Protein AF-A0A251U4U3-F1 (afdb_monomer)

Foldseek 3Di:
DVVVVVVVVVVVVVVVVVVVVCCCPVVVVPPPPPPPPPPPPLVDFDKDWDWDDDPPDQKIKIKIWTSDPPDPQTFDIDMDIDGVVQQADPVRHGNVVSVVVVVVVRVVVRVPGDDD

Secondary structure (DSSP, 8-state):
-HHHHHHHHHHHHHHHHHHHHHHHHTSTT-----PPPTT-STTSS-EEEEEE--TT--EEEEEEEES-TTSTT-PPPEEEEEEGGGTB-TTS-B-HHHHHHHHHHHHHHHHH----

InterPro domains:
  IPR009582 Signal peptidase complex subunit 2 [PF06703] (11-108)
  IPR009582 Signal peptidase complex subunit 2 [PTHR13085] (5-114)

Radius of gyration: 20.94 Å; Cα contacts (8 Å, |Δi|>4): 113; chains: 1; bounding box: 57×36×51 Å

Structure (mmCIF, N/CA/C/O backbone):
data_AF-A0A251U4U3-F1
#
_entry.id   AF-A0A251U4U3-F1
#
loop_
_atom_site.group_PDB
_atom_site.id
_atom_site.type_symbol
_atom_site.label_atom_id
_atom_site.label_alt_id
_atom_site.label_comp_id
_atom_site.label_asym_id
_atom_site.label_entity_id
_atom_site.label_seq_id
_atom_site.pdbx_PDB_ins_code
_atom_site.Cartn_x
_atom_site.Cartn_y
_atom_site.Cartn_z
_atom_site.occupancy
_atom_site.B_iso_or_equiv
_atom_site.auth_seq_id
_atom_site.auth_comp_id
_atom_site.auth_asym_id
_atom_site.auth_atom_id
_atom_site.pdbx_PDB_model_num
ATOM 1 N N . MET A 1 1 ? 34.359 9.612 -26.546 1.00 49.19 1 MET A N 1
ATOM 2 C CA . MET A 1 1 ? 33.636 8.870 -25.486 1.00 49.19 1 MET A CA 1
ATOM 3 C C . MET A 1 1 ? 32.900 9.801 -24.514 1.00 49.19 1 MET A C 1
ATOM 5 O O . MET A 1 1 ? 31.704 9.624 -24.347 1.00 49.19 1 MET A O 1
ATOM 9 N N . LEU A 1 2 ? 33.546 10.841 -23.961 1.00 44.78 2 LEU A N 1
ATOM 10 C CA . LEU A 1 2 ? 32.925 11.825 -23.047 1.00 44.78 2 LEU A CA 1
ATOM 11 C C . LEU A 1 2 ? 31.743 12.615 -23.657 1.00 44.78 2 LEU A C 1
ATOM 13 O O . LEU A 1 2 ? 30.730 12.811 -22.998 1.00 44.78 2 LEU A O 1
ATOM 17 N N . PHE A 1 3 ? 31.825 12.999 -24.937 1.00 43.22 3 PHE A N 1
ATOM 18 C CA . PHE A 1 3 ? 30.735 13.706 -25.628 1.00 43.22 3 PHE A CA 1
ATOM 19 C C . PHE A 1 3 ? 29.459 12.858 -25.785 1.00 43.22 3 PHE A C 1
ATOM 21 O O . PHE A 1 3 ? 28.369 13.388 -25.606 1.00 43.22 3 PHE A O 1
ATOM 28 N N . CYS A 1 4 ? 29.561 11.546 -26.037 1.00 46.94 4 CYS A N 1
ATOM 29 C CA . CYS A 1 4 ? 28.383 10.670 -26.098 1.00 46.94 4 CYS A CA 1
ATOM 30 C C . CYS A 1 4 ? 27.673 10.571 -24.742 1.00 46.94 4 CYS A C 1
ATOM 32 O O . CYS A 1 4 ? 26.451 10.628 -24.711 1.00 46.94 4 CYS A O 1
ATOM 34 N N . LEU A 1 5 ? 28.419 10.507 -23.632 1.00 49.84 5 LEU A N 1
ATOM 35 C CA . LEU A 1 5 ? 27.844 10.467 -22.280 1.00 49.84 5 LEU A CA 1
ATOM 36 C C . LEU A 1 5 ? 27.128 11.778 -21.911 1.00 49.84 5 LEU A C 1
ATOM 38 O O . LEU A 1 5 ? 26.075 11.743 -21.282 1.00 49.84 5 LEU A O 1
ATOM 42 N N . ILE A 1 6 ? 27.656 12.930 -22.343 1.00 54.38 6 ILE A N 1
ATOM 43 C CA . ILE A 1 6 ? 27.021 14.242 -22.124 1.00 54.38 6 ILE A CA 1
ATOM 44 C C . ILE A 1 6 ? 25.737 14.381 -22.955 1.00 54.38 6 ILE A C 1
ATOM 46 O O . ILE A 1 6 ? 24.730 14.874 -22.448 1.00 54.38 6 ILE A O 1
ATOM 50 N N . PHE A 1 7 ? 25.743 13.927 -24.214 1.00 52.81 7 PHE A N 1
ATOM 51 C CA . PHE A 1 7 ? 24.547 13.947 -25.064 1.00 52.81 7 PHE A CA 1
ATOM 52 C C . PHE A 1 7 ? 23.452 12.988 -24.569 1.00 52.81 7 PHE A C 1
ATOM 54 O O . PHE A 1 7 ? 22.270 13.307 -24.706 1.00 52.81 7 PHE A O 1
ATOM 61 N N . ASP A 1 8 ? 23.827 11.851 -23.979 1.00 59.06 8 ASP A N 1
ATOM 62 C CA . ASP A 1 8 ? 22.891 10.890 -23.384 1.00 59.06 8 ASP A CA 1
ATOM 63 C C . ASP A 1 8 ? 22.266 11.445 -22.089 1.00 59.06 8 ASP A C 1
ATOM 65 O O . ASP A 1 8 ? 21.041 11.510 -21.952 1.00 59.06 8 ASP A O 1
ATOM 69 N N . TYR A 1 9 ? 23.099 12.011 -21.206 1.00 65.44 9 TYR A N 1
ATOM 70 C CA . TYR A 1 9 ? 22.656 12.676 -19.977 1.00 65.44 9 TYR A CA 1
ATOM 71 C C . TYR A 1 9 ? 21.763 13.895 -20.258 1.00 65.44 9 TYR A C 1
ATOM 73 O O . TYR A 1 9 ? 20.733 14.079 -19.610 1.00 65.44 9 TYR A O 1
ATOM 81 N N . GLY A 1 10 ? 22.103 14.710 -21.262 1.00 73.06 10 GLY A N 1
ATOM 82 C CA . GLY A 1 10 ? 21.312 15.883 -21.644 1.00 73.06 10 GLY A CA 1
ATOM 83 C C . GLY A 1 10 ? 19.902 15.526 -22.125 1.00 73.06 10 GLY A C 1
ATOM 84 O O . GLY A 1 10 ? 18.934 16.177 -21.730 1.00 73.06 10 GLY A O 1
ATOM 85 N N . LYS A 1 11 ? 19.760 14.455 -22.920 1.00 75.25 11 LYS A N 1
ATOM 86 C CA . LYS A 1 11 ? 18.445 13.948 -23.347 1.00 75.25 11 LYS A CA 1
ATOM 87 C C . LYS A 1 11 ? 17.654 13.376 -22.177 1.00 75.25 11 LYS A C 1
ATOM 89 O O . LYS A 1 11 ? 16.457 13.637 -22.082 1.00 75.25 11 LYS A O 1
ATOM 94 N N . TYR A 1 12 ? 18.315 12.652 -21.276 1.00 73.44 12 TYR A N 1
ATOM 95 C CA . TYR A 1 12 ? 17.683 12.106 -20.078 1.00 73.44 12 TYR A CA 1
ATOM 96 C C . TYR A 1 12 ? 17.124 13.208 -19.166 1.00 73.44 12 TYR A C 1
ATOM 98 O O . TYR A 1 12 ? 15.975 13.122 -18.728 1.00 73.44 12 TYR A O 1
ATOM 106 N N . VAL A 1 13 ? 17.897 14.273 -18.925 1.00 81.06 13 VAL A N 1
ATOM 107 C CA . VAL A 1 13 ? 17.465 15.424 -18.115 1.00 81.06 13 VAL A CA 1
ATOM 108 C C . VAL A 1 13 ? 16.327 16.185 -18.797 1.00 81.06 13 VAL A C 1
ATOM 110 O O . VAL A 1 13 ? 15.344 16.522 -18.139 1.00 81.06 13 VAL A O 1
ATOM 113 N N . LEU A 1 14 ? 16.409 16.407 -20.113 1.00 84.88 14 LEU A N 1
ATOM 114 C CA . LEU A 1 14 ? 15.355 17.081 -20.874 1.00 84.88 14 LEU A CA 1
ATOM 115 C C . LEU A 1 14 ? 14.044 16.281 -20.860 1.00 84.88 14 LEU A C 1
ATOM 117 O O . LEU A 1 14 ? 12.982 16.843 -20.604 1.00 84.88 14 LEU A O 1
ATOM 121 N N . PHE A 1 15 ? 14.113 14.967 -21.084 1.00 80.81 15 PHE A N 1
ATOM 122 C CA . PHE A 1 15 ? 12.944 14.090 -21.081 1.00 80.81 15 PHE A CA 1
ATOM 123 C C . PHE A 1 15 ? 12.289 14.009 -19.695 1.00 80.81 15 PHE A C 1
ATOM 125 O O . PHE A 1 15 ? 11.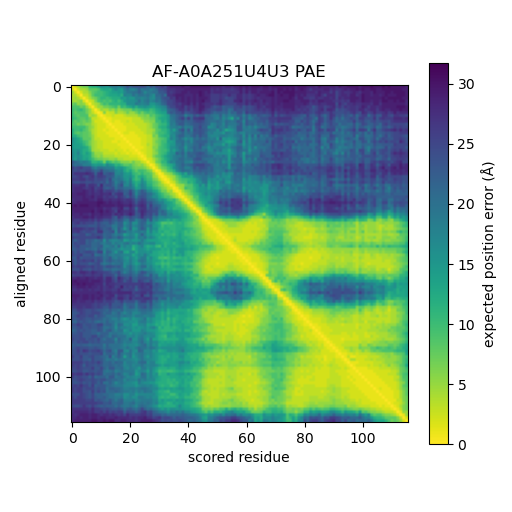076 14.179 -19.582 1.00 80.81 15 PHE A O 1
ATOM 132 N N . ASN A 1 16 ? 13.081 13.850 -18.627 1.00 80.00 16 ASN A N 1
ATOM 133 C CA . ASN A 1 16 ? 12.568 13.885 -17.253 1.00 80.00 16 ASN A CA 1
ATOM 134 C C . ASN A 1 16 ? 11.962 15.252 -16.894 1.00 80.00 16 ASN A C 1
ATOM 136 O O . ASN A 1 16 ? 10.912 15.306 -16.256 1.00 80.00 16 ASN A O 1
ATOM 140 N N . GLY A 1 17 ? 12.571 16.357 -17.340 1.00 85.62 17 GLY A N 1
ATOM 141 C CA . GLY A 1 17 ? 12.039 17.707 -17.139 1.00 85.62 17 GLY A CA 1
ATOM 142 C C . GLY A 1 17 ? 10.698 17.931 -17.844 1.00 85.62 17 GLY A C 1
ATOM 143 O O . GLY A 1 17 ? 9.766 18.460 -17.239 1.00 85.62 17 GLY A O 1
ATOM 144 N N . ILE A 1 18 ? 10.566 17.474 -19.094 1.00 86.31 18 ILE A N 1
ATOM 145 C CA . ILE A 1 18 ? 9.312 17.550 -19.860 1.00 86.31 18 ILE A CA 1
ATOM 146 C C . ILE A 1 18 ? 8.226 16.689 -19.208 1.00 86.31 18 ILE A C 1
ATOM 148 O O . ILE A 1 18 ? 7.104 17.161 -19.040 1.00 86.31 18 ILE A O 1
ATOM 152 N N . LEU A 1 19 ? 8.550 15.465 -18.783 1.00 79.44 19 LEU A N 1
ATOM 153 C CA . LEU A 1 19 ? 7.618 14.612 -18.041 1.00 79.44 19 LEU A CA 1
ATOM 154 C C . LEU A 1 19 ? 7.139 15.295 -16.756 1.00 79.44 19 LEU A C 1
ATOM 156 O O . LEU A 1 19 ? 5.938 15.349 -16.498 1.00 79.44 19 LEU A O 1
ATOM 160 N N . GLN A 1 20 ? 8.050 15.883 -15.978 1.00 78.00 20 GLN A N 1
ATOM 161 C CA . GLN A 1 20 ? 7.693 16.586 -14.747 1.00 78.00 20 GLN A CA 1
ATOM 162 C C . GLN A 1 20 ? 6.807 17.813 -15.020 1.00 78.00 20 GLN A C 1
ATOM 164 O O . GLN A 1 20 ? 5.858 18.059 -14.274 1.00 78.00 20 GLN A O 1
ATOM 169 N N . LEU A 1 21 ? 7.061 18.544 -16.110 1.00 79.88 21 LEU A N 1
ATOM 170 C CA . LEU A 1 21 ? 6.250 19.681 -16.546 1.00 79.88 21 LEU A CA 1
ATOM 171 C C . LEU A 1 21 ? 4.851 19.248 -17.008 1.00 79.88 21 LEU A C 1
ATOM 173 O O . LEU A 1 21 ? 3.866 19.887 -16.645 1.00 79.88 21 LEU A O 1
ATOM 177 N N . ILE A 1 22 ? 4.736 18.165 -17.781 1.00 77.69 22 ILE A N 1
ATOM 178 C CA . ILE A 1 22 ? 3.444 17.613 -18.217 1.00 77.69 22 ILE A CA 1
ATOM 179 C C . ILE A 1 22 ? 2.633 17.168 -16.999 1.00 77.69 22 ILE A C 1
ATOM 181 O O . ILE A 1 22 ? 1.459 17.506 -16.890 1.00 77.69 22 ILE A O 1
ATOM 185 N N . ILE A 1 23 ? 3.257 16.506 -16.031 1.00 71.38 23 ILE A N 1
ATOM 186 C CA . ILE A 1 23 ? 2.574 16.044 -14.817 1.00 71.38 23 ILE A CA 1
ATOM 187 C C . ILE A 1 23 ? 2.157 17.228 -13.928 1.00 71.38 23 ILE A C 1
ATOM 189 O O . ILE A 1 23 ? 1.067 17.246 -13.359 1.00 71.38 23 ILE A O 1
ATOM 193 N N . TYR A 1 24 ? 2.972 18.280 -13.865 1.00 69.56 24 TYR A N 1
ATOM 194 C CA . TYR A 1 24 ? 2.613 19.504 -13.152 1.00 69.56 24 TYR A CA 1
ATOM 195 C C . TYR A 1 24 ? 1.469 20.278 -13.832 1.00 69.56 24 TYR A C 1
ATOM 197 O O . TYR A 1 24 ? 0.549 20.744 -13.163 1.00 69.56 24 TYR A O 1
ATOM 205 N N . THR A 1 25 ? 1.497 20.405 -15.162 1.00 75.06 25 THR A N 1
ATOM 206 C CA . THR A 1 25 ? 0.566 21.266 -15.917 1.00 75.06 25 THR A CA 1
ATOM 207 C C . THR A 1 25 ? -0.725 20.566 -16.340 1.00 75.06 25 THR A C 1
ATOM 209 O O . THR A 1 25 ? -1.794 21.175 -16.284 1.00 75.06 25 THR A O 1
ATOM 212 N N . LYS A 1 26 ? -0.648 19.301 -16.770 1.00 64.88 26 LYS A N 1
ATOM 213 C CA . LYS A 1 26 ? -1.792 18.499 -17.232 1.00 64.88 26 LYS A CA 1
ATOM 214 C C . LYS A 1 26 ? -2.392 17.668 -16.110 1.00 64.88 26 LYS A C 1
ATOM 216 O O . LYS A 1 26 ? -3.606 17.695 -15.943 1.00 64.88 26 LYS A O 1
ATOM 221 N N . GLU A 1 27 ? -1.562 16.968 -15.336 1.00 59.00 27 GLU A N 1
ATOM 222 C CA . GLU A 1 27 ? -2.057 16.100 -14.260 1.00 59.00 27 GLU A CA 1
ATOM 223 C C . GLU A 1 27 ? -2.291 16.859 -12.948 1.00 59.00 27 GLU A C 1
ATOM 225 O O . GLU A 1 27 ? -2.946 16.320 -12.066 1.00 59.00 27 GLU A O 1
ATOM 230 N N . LYS A 1 28 ? -1.809 18.107 -12.802 1.00 59.84 28 LYS A N 1
ATOM 231 C CA . LYS A 1 28 ? -2.009 18.970 -11.616 1.00 59.84 28 LYS A CA 1
ATOM 232 C C . LYS A 1 28 ? -1.742 18.261 -10.275 1.00 59.84 28 LYS A C 1
ATOM 234 O O . LYS A 1 28 ? -2.419 18.545 -9.292 1.00 59.84 28 LYS A O 1
ATOM 239 N N . ASN A 1 29 ? -0.776 17.338 -10.216 1.00 53.50 29 ASN A N 1
ATOM 240 C CA . ASN A 1 29 ? -0.604 16.428 -9.074 1.00 53.50 29 ASN A CA 1
ATOM 241 C C . ASN A 1 29 ? -1.932 15.761 -8.665 1.00 53.50 29 ASN A C 1
ATOM 243 O O . ASN A 1 29 ? -2.343 15.895 -7.513 1.00 53.50 29 ASN A O 1
ATOM 247 N N . ALA A 1 30 ? -2.620 15.092 -9.594 1.00 45.66 30 ALA A N 1
ATOM 248 C CA . ALA A 1 30 ? -3.852 14.350 -9.339 1.00 45.66 30 ALA A CA 1
ATOM 249 C C . ALA A 1 30 ? -3.608 13.169 -8.383 1.00 45.66 30 ALA A C 1
ATOM 251 O O . ALA A 1 30 ? -3.671 12.000 -8.746 1.00 45.66 30 ALA A O 1
ATOM 252 N N . PHE A 1 31 ? -3.382 13.477 -7.112 1.00 53.44 31 PHE A N 1
ATOM 253 C CA . PHE A 1 31 ? -3.971 12.701 -6.047 1.00 53.44 31 PHE A CA 1
ATOM 254 C C . PHE A 1 31 ? -5.471 12.915 -6.204 1.00 53.44 31 PHE A C 1
ATOM 256 O O . PHE A 1 31 ? -5.992 13.990 -5.901 1.00 53.44 31 PHE A O 1
ATOM 263 N N . LEU A 1 32 ? -6.156 11.926 -6.772 1.00 47.81 32 LEU A N 1
ATOM 264 C CA . LEU A 1 32 ? -7.608 11.898 -6.788 1.00 47.81 32 LEU A CA 1
ATOM 265 C C . LEU A 1 32 ? -8.070 11.755 -5.332 1.00 47.81 32 LEU A C 1
ATOM 267 O O . LEU A 1 32 ? -8.289 10.654 -4.838 1.00 47.81 32 LEU A O 1
ATOM 271 N N . PHE A 1 33 ? -8.170 12.874 -4.619 1.00 47.31 33 PHE A N 1
ATOM 272 C CA . PHE A 1 33 ? -8.879 12.926 -3.355 1.00 47.31 33 PHE A CA 1
ATO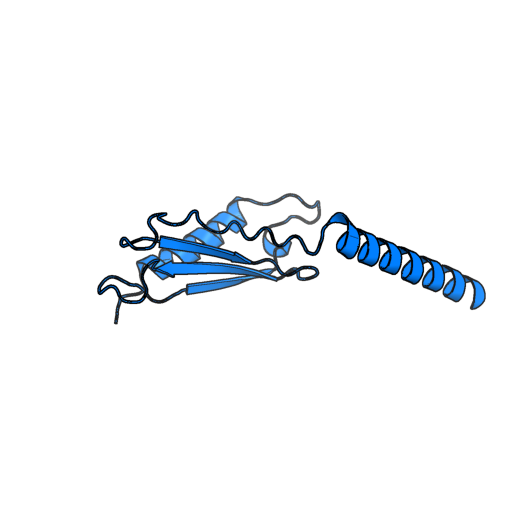M 273 C C . PHE A 1 33 ? -10.360 12.886 -3.700 1.00 47.31 33 PHE A C 1
ATOM 275 O O . PHE A 1 33 ? -10.992 13.918 -3.934 1.00 47.31 33 PHE A O 1
ATOM 282 N N . THR A 1 34 ? -10.913 11.678 -3.788 1.00 50.50 34 THR A N 1
ATOM 283 C CA . THR A 1 34 ? -12.358 11.491 -3.748 1.00 50.50 34 THR A CA 1
ATOM 284 C C . THR A 1 34 ? -12.808 11.895 -2.355 1.00 50.50 34 THR A C 1
ATOM 286 O O . THR A 1 34 ? -12.846 11.093 -1.422 1.00 50.50 34 THR A O 1
ATOM 289 N N . TYR A 1 35 ? -13.083 13.190 -2.189 1.00 49.75 35 TYR A N 1
ATOM 290 C CA . TYR A 1 35 ? -13.693 13.649 -0.963 1.00 49.75 35 TYR A CA 1
ATOM 291 C C . TYR A 1 35 ? -15.053 12.986 -0.868 1.00 49.75 35 TYR A C 1
ATOM 293 O O . TYR A 1 35 ? -15.860 13.079 -1.800 1.00 49.75 35 TYR A O 1
ATOM 301 N N . PRO A 1 36 ? -15.302 12.297 0.240 1.00 55.81 36 PRO A N 1
ATOM 302 C CA . PRO A 1 36 ? -16.599 11.727 0.445 1.00 55.81 36 PRO A CA 1
ATOM 303 C C . PRO A 1 36 ? -17.673 12.829 0.427 1.00 55.81 36 PRO A C 1
ATOM 305 O O . PRO A 1 36 ? -17.466 13.878 1.044 1.00 55.81 36 PRO A O 1
ATOM 308 N N . PRO A 1 37 ? -18.810 12.639 -0.266 1.00 55.19 37 PRO A N 1
ATOM 309 C CA . PRO A 1 37 ? -19.865 13.647 -0.317 1.00 55.19 37 PRO A CA 1
ATOM 310 C C . PRO A 1 37 ? -20.320 14.015 1.099 1.00 55.19 37 PRO A C 1
ATOM 312 O O . PRO A 1 37 ? -20.495 13.134 1.941 1.00 55.19 37 PRO A O 1
ATOM 315 N N . ALA A 1 38 ? -20.496 15.302 1.396 1.00 50.53 38 ALA A N 1
ATOM 316 C CA . ALA A 1 38 ? -20.909 15.741 2.729 1.00 50.53 38 ALA A CA 1
ATOM 317 C C . ALA A 1 38 ? -22.198 15.006 3.158 1.00 50.53 38 ALA A C 1
ATOM 319 O O . ALA A 1 38 ? -23.213 15.083 2.471 1.00 50.53 38 ALA A O 1
ATOM 320 N N . GLY A 1 39 ? -22.133 14.249 4.260 1.00 54.69 39 GLY A N 1
ATOM 321 C CA . GLY A 1 39 ? -23.233 13.397 4.738 1.00 54.69 39 GLY A CA 1
ATOM 322 C C . GLY A 1 39 ? -23.094 11.903 4.430 1.00 54.69 39 GLY A C 1
ATOM 323 O O . GLY A 1 39 ? -23.970 11.124 4.796 1.00 54.69 39 GLY A O 1
ATOM 324 N N . SER A 1 40 ? -22.006 11.468 3.798 1.00 52.62 40 SER A N 1
ATOM 325 C CA . SER A 1 40 ? -21.749 10.037 3.651 1.00 52.62 40 SER A CA 1
ATOM 326 C C . SER A 1 40 ? -21.334 9.392 4.985 1.00 52.62 40 SER A C 1
ATOM 328 O O . SER A 1 40 ? -20.750 10.023 5.866 1.00 52.62 40 SER A O 1
ATOM 330 N N . ALA A 1 41 ? -21.771 8.151 5.176 1.00 50.59 41 ALA A N 1
ATOM 331 C CA . ALA A 1 41 ? -22.017 7.510 6.467 1.00 50.59 41 ALA A CA 1
ATOM 332 C C . ALA A 1 41 ? -20.765 7.045 7.250 1.00 50.59 41 ALA A C 1
ATOM 334 O O . ALA A 1 41 ? -20.788 5.981 7.858 1.00 50.59 41 ALA A O 1
ATOM 335 N N . TYR A 1 42 ? -19.679 7.825 7.294 1.00 49.91 42 TYR A N 1
ATOM 336 C CA . TYR A 1 42 ? -18.505 7.524 8.149 1.00 49.91 42 TYR A CA 1
ATOM 337 C C . TYR A 1 42 ? -18.780 7.738 9.639 1.00 49.91 42 TYR A C 1
ATOM 339 O O . TYR A 1 42 ? -17.982 7.338 10.476 1.00 49.91 42 TYR A O 1
ATOM 347 N N . ASN A 1 43 ? -19.908 8.371 9.970 1.00 50.34 43 ASN A N 1
ATOM 348 C CA . ASN A 1 43 ? -20.336 8.632 11.345 1.00 50.34 43 ASN A CA 1
ATOM 349 C C . ASN A 1 43 ? -21.103 7.455 11.971 1.00 50.34 43 ASN A C 1
ATOM 351 O O . ASN A 1 43 ? -21.624 7.587 13.074 1.00 50.34 43 ASN A O 1
ATOM 355 N N . SER A 1 44 ? -21.219 6.327 11.266 1.00 49.66 44 SER A N 1
ATOM 356 C CA . SER A 1 44 ? -21.842 5.110 11.779 1.00 49.66 44 SER A CA 1
ATOM 357 C C . SER A 1 44 ? -20.804 3.996 11.767 1.00 49.66 44 SER A C 1
ATOM 359 O O . SER A 1 44 ? -20.097 3.824 10.779 1.00 49.66 44 SER A O 1
ATOM 361 N N . THR A 1 45 ? -20.702 3.270 12.879 1.00 54.47 45 THR A N 1
ATOM 362 C CA . THR A 1 45 ? -19.784 2.152 13.147 1.00 54.47 45 THR A CA 1
ATOM 363 C C . THR A 1 45 ? -19.444 1.355 11.877 1.00 54.47 45 THR A C 1
ATOM 365 O O . THR A 1 45 ? -20.277 0.603 11.377 1.00 54.47 45 THR A O 1
ATOM 368 N N . GLY A 1 46 ? -18.240 1.539 11.326 1.00 61.84 46 GLY A N 1
ATOM 369 C CA . GLY A 1 46 ? -17.872 1.002 10.012 1.00 61.84 46 GLY A CA 1
ATOM 370 C C . GLY A 1 46 ? -16.375 0.737 9.854 1.00 61.84 46 GLY A C 1
ATOM 371 O O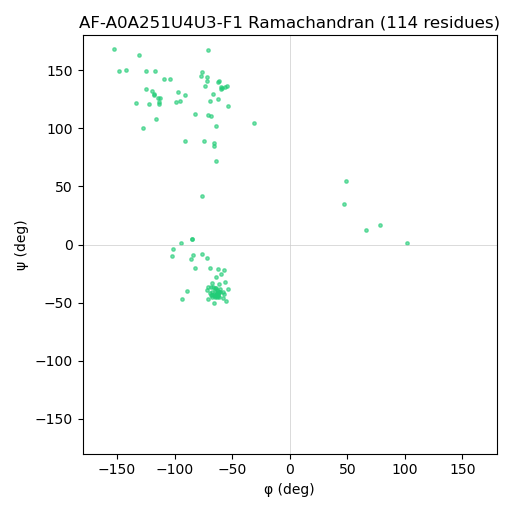 . GLY A 1 46 ? -15.569 1.148 10.687 1.00 61.84 46 GLY A O 1
ATOM 372 N N . LEU A 1 47 ? -16.007 0.034 8.781 1.00 71.19 47 LEU A N 1
ATOM 373 C CA . LEU A 1 47 ? -14.623 -0.292 8.432 1.00 71.19 47 LEU A CA 1
ATOM 374 C C . LEU A 1 47 ? -14.082 0.741 7.437 1.00 71.19 47 LEU A C 1
ATOM 376 O O . LEU A 1 47 ? -14.642 0.917 6.357 1.00 71.19 47 LEU A O 1
ATOM 380 N N . MET A 1 48 ? -12.981 1.398 7.779 1.00 74.00 48 MET A N 1
ATOM 381 C CA . MET A 1 48 ? -12.244 2.281 6.882 1.00 74.00 48 MET A CA 1
ATOM 382 C C . MET A 1 48 ? -11.058 1.518 6.293 1.00 74.00 48 MET A C 1
ATOM 384 O O . MET A 1 48 ? -10.194 1.044 7.028 1.00 74.00 48 MET A O 1
ATOM 388 N N . VAL A 1 49 ? -10.996 1.432 4.965 1.00 80.06 49 VAL A N 1
ATOM 389 C CA . VAL A 1 49 ? -9.858 0.852 4.240 1.00 80.06 49 VAL A CA 1
ATOM 390 C C . VAL A 1 49 ? -9.195 1.955 3.427 1.00 80.06 49 VAL A C 1
ATOM 392 O O . VAL A 1 49 ? -9.860 2.648 2.661 1.00 80.06 49 VAL A O 1
ATOM 395 N N . SER A 1 50 ? -7.889 2.128 3.605 1.00 81.31 50 SER A N 1
ATOM 396 C CA . SER A 1 50 ? -7.090 3.133 2.906 1.00 81.31 50 SER A CA 1
ATOM 397 C C . SER A 1 50 ? -5.916 2.476 2.193 1.00 81.31 50 SER A C 1
ATOM 399 O O . SER A 1 50 ? -5.219 1.640 2.765 1.00 81.31 50 SER A O 1
ATOM 401 N N . SER A 1 51 ? -5.703 2.868 0.940 1.00 84.88 51 SER A N 1
ATOM 402 C CA . SER A 1 51 ? -4.641 2.376 0.066 1.00 84.88 51 SER A CA 1
ATOM 403 C C . SER A 1 51 ? -3.714 3.529 -0.301 1.00 84.88 51 SER A C 1
ATOM 405 O O . SER A 1 51 ? -4.174 4.586 -0.741 1.00 84.88 51 SER A O 1
ATOM 407 N N . LYS A 1 52 ? -2.406 3.343 -0.114 1.00 83.81 52 LYS A N 1
ATOM 408 C CA . LYS A 1 52 ? -1.393 4.358 -0.405 1.00 83.81 52 LYS A CA 1
ATOM 409 C C . LYS A 1 52 ? -0.233 3.751 -1.182 1.00 83.81 52 LYS A C 1
ATOM 411 O O . LYS A 1 52 ? 0.462 2.869 -0.688 1.00 83.81 52 LYS A O 1
ATOM 416 N N . LEU A 1 53 ? 0.0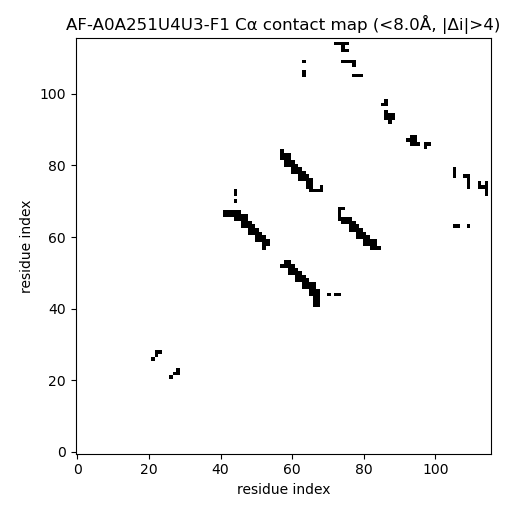23 4.305 -2.364 1.00 86.62 53 LEU A N 1
ATOM 417 C CA . LEU A 1 53 ? 1.207 4.023 -3.1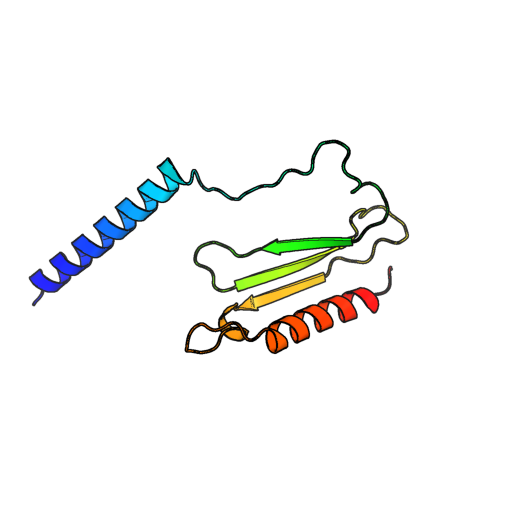73 1.00 86.62 53 LEU A CA 1
ATOM 418 C C . LEU A 1 53 ? 1.887 5.349 -3.537 1.00 86.62 53 LEU A C 1
ATOM 420 O O . LEU A 1 53 ? 1.396 6.066 -4.412 1.00 86.62 53 LEU A O 1
ATOM 424 N N . PRO A 1 54 ? 2.969 5.741 -2.841 1.00 82.88 54 PRO A N 1
ATOM 425 C CA . PRO A 1 54 ? 3.694 6.960 -3.164 1.00 82.88 54 PRO A CA 1
ATOM 426 C C . PRO A 1 54 ? 4.268 6.901 -4.580 1.00 82.88 54 PRO A C 1
ATOM 428 O O . PRO A 1 54 ? 4.792 5.878 -5.022 1.00 82.88 54 PRO A O 1
ATOM 431 N N . ARG A 1 55 ? 4.218 8.031 -5.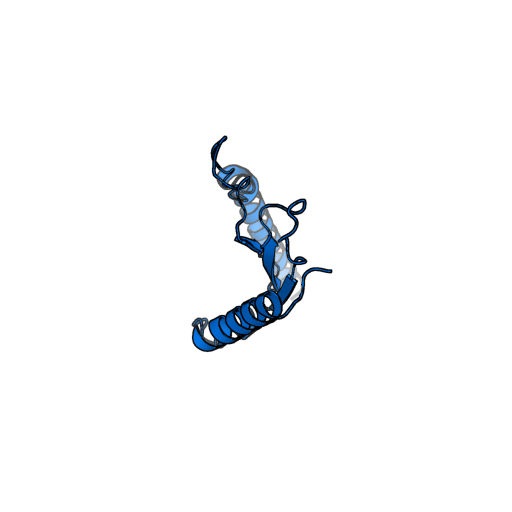286 1.00 80.00 55 ARG A N 1
ATOM 432 C CA . ARG A 1 55 ? 4.822 8.154 -6.613 1.00 80.00 55 ARG A CA 1
ATOM 433 C C . ARG A 1 55 ? 6.327 7.887 -6.517 1.00 80.00 55 ARG A C 1
ATOM 435 O O . ARG A 1 55 ? 6.986 8.429 -5.633 1.00 80.00 55 ARG A O 1
ATOM 442 N N . PHE A 1 56 ? 6.845 7.073 -7.436 1.00 75.88 56 PHE A N 1
ATOM 443 C CA . PHE A 1 56 ? 8.241 6.606 -7.469 1.00 75.88 56 PHE A CA 1
ATOM 444 C C . PHE A 1 56 ? 8.658 5.685 -6.315 1.00 75.88 56 PHE A C 1
ATOM 446 O O . PHE A 1 56 ? 9.847 5.425 -6.149 1.00 75.88 56 PHE A O 1
ATOM 453 N N . SER A 1 57 ? 7.705 5.173 -5.537 1.00 80.56 57 SER A N 1
ATOM 454 C CA . SER A 1 57 ? 7.962 4.113 -4.573 1.00 80.56 57 SER A CA 1
ATOM 455 C C . SER A 1 57 ? 7.333 2.815 -5.052 1.00 80.56 57 SER A C 1
ATOM 457 O O . SER A 1 57 ? 6.238 2.802 -5.608 1.00 80.56 57 SER A O 1
ATOM 459 N N . ASP A 1 58 ? 8.027 1.715 -4.809 1.00 88.06 58 ASP A N 1
ATOM 460 C CA . ASP A 1 58 ? 7.469 0.376 -4.910 1.00 88.06 58 ASP A CA 1
ATOM 461 C C . ASP A 1 58 ? 6.726 -0.025 -3.626 1.00 88.06 58 ASP A C 1
ATOM 463 O O . ASP A 1 58 ? 6.040 -1.040 -3.617 1.00 88.06 58 ASP A O 1
ATOM 467 N N . MET A 1 59 ? 6.828 0.756 -2.547 1.00 89.56 59 MET A N 1
ATOM 468 C CA . MET A 1 59 ? 6.225 0.444 -1.255 1.00 89.56 59 MET A CA 1
ATOM 469 C C . MET A 1 59 ? 4.749 0.839 -1.223 1.00 89.56 59 MET A C 1
ATOM 471 O O . MET A 1 59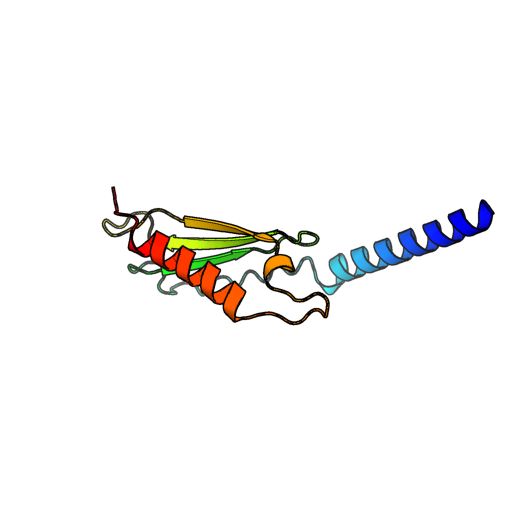 ? 4.393 2.016 -1.211 1.00 89.56 59 MET A O 1
ATOM 475 N N . TYR A 1 60 ? 3.892 -0.172 -1.163 1.00 87.31 60 TYR A N 1
ATOM 476 C CA . TYR A 1 60 ? 2.454 -0.051 -0.997 1.00 87.31 60 TYR A CA 1
ATOM 477 C C . TYR A 1 60 ? 2.058 -0.235 0.463 1.00 87.31 60 TYR A C 1
ATOM 479 O O . TYR A 1 60 ? 2.443 -1.223 1.096 1.00 87.31 60 TYR A O 1
ATOM 487 N N . THR A 1 61 ? 1.245 0.684 0.973 1.00 88.44 61 THR A N 1
ATOM 488 C CA . THR A 1 61 ? 0.672 0.620 2.316 1.00 88.44 61 THR A CA 1
ATOM 489 C C . THR A 1 61 ? -0.834 0.408 2.223 1.00 88.44 61 THR A C 1
ATOM 491 O O . THR A 1 61 ? -1.537 1.184 1.571 1.00 88.44 61 THR A O 1
ATOM 494 N N . LEU A 1 62 ? -1.327 -0.631 2.898 1.00 87.19 62 LEU A N 1
ATOM 495 C CA . LEU A 1 62 ? -2.753 -0.879 3.094 1.00 87.19 62 LEU A CA 1
ATOM 496 C C . LEU A 1 62 ? -3.074 -0.730 4.575 1.00 87.19 62 LEU A C 1
ATOM 498 O O . LEU A 1 62 ? -2.494 -1.435 5.401 1.00 87.19 62 LEU A O 1
ATOM 502 N N . THR A 1 63 ? -4.005 0.161 4.894 1.00 85.25 63 THR A N 1
ATOM 503 C CA . THR A 1 63 ? -4.403 0.480 6.264 1.00 85.25 63 THR A CA 1
ATOM 504 C C . THR A 1 63 ? -5.876 0.138 6.458 1.00 85.25 63 THR A C 1
ATOM 506 O O . THR A 1 63 ? -6.726 0.564 5.676 1.00 85.25 63 THR A O 1
ATOM 509 N N . ILE A 1 64 ? -6.181 -0.606 7.520 1.00 82.62 64 ILE A N 1
ATOM 510 C CA . ILE A 1 64 ? -7.541 -0.904 7.972 1.00 82.62 64 ILE A CA 1
ATOM 511 C C . ILE A 1 64 ? -7.742 -0.228 9.330 1.00 82.62 64 ILE A C 1
ATOM 513 O O . ILE A 1 64 ? -7.013 -0.492 10.289 1.00 82.62 64 ILE A O 1
ATOM 517 N N . ALA A 1 65 ? -8.732 0.653 9.412 1.00 78.31 65 ALA A N 1
ATOM 518 C CA . ALA A 1 65 ? -9.092 1.406 10.607 1.00 78.31 65 ALA A CA 1
ATOM 519 C C . ALA A 1 65 ? -10.600 1.312 10.880 1.00 78.31 65 ALA A C 1
ATOM 521 O O . ALA A 1 65 ? -11.389 0.949 10.010 1.00 78.31 65 ALA A O 1
ATOM 522 N N . SER A 1 66 ? -11.012 1.653 12.100 1.00 73.75 66 SER A N 1
ATOM 523 C CA . SER A 1 66 ? -12.423 1.942 12.383 1.00 73.75 66 SER A CA 1
ATOM 524 C C . SER A 1 66 ? -12.790 3.305 11.789 1.00 73.75 66 SER A C 1
ATOM 526 O O . SER A 1 66 ? -12.029 4.259 11.944 1.00 73.75 66 SER A O 1
ATOM 528 N N . ALA A 1 67 ? -13.949 3.406 11.136 1.00 66.50 67 ALA A N 1
ATOM 529 C CA . ALA A 1 67 ? -14.475 4.662 10.594 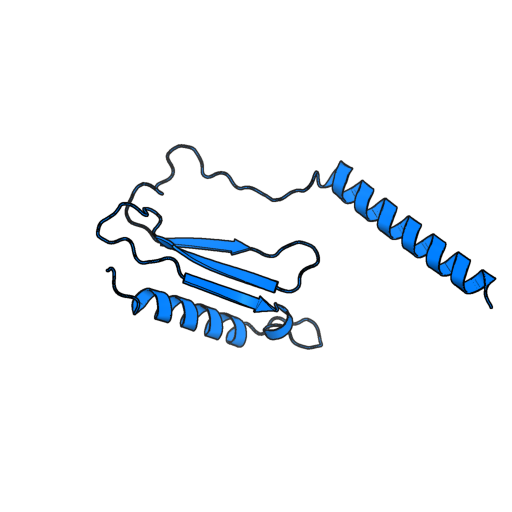1.00 66.50 67 ALA A CA 1
ATOM 530 C C . ALA A 1 67 ? -14.784 5.691 11.696 1.00 66.50 67 ALA A C 1
ATOM 532 O O . ALA A 1 67 ? -14.658 6.891 11.467 1.00 66.50 67 ALA A O 1
ATOM 533 N N . ASP A 1 68 ? -15.105 5.218 12.905 1.00 62.97 68 ASP A N 1
ATOM 534 C CA . ASP A 1 68 ? -15.251 6.057 14.091 1.00 62.97 68 ASP A CA 1
ATOM 535 C C . ASP A 1 68 ? -14.185 5.672 15.136 1.00 62.97 68 ASP A C 1
ATOM 537 O O . ASP A 1 68 ? -14.287 4.595 15.733 1.00 62.97 68 ASP A O 1
ATOM 541 N N . PRO A 1 69 ? -13.151 6.506 15.361 1.00 57.50 69 PRO A N 1
ATOM 542 C CA . PRO A 1 69 ? -12.118 6.264 16.366 1.00 57.50 69 PRO A CA 1
ATOM 543 C C . PRO A 1 69 ? -12.574 6.558 17.807 1.00 57.50 69 PRO A C 1
ATOM 545 O O . PRO A 1 69 ? -11.826 6.267 18.737 1.00 57.50 69 PRO A O 1
ATOM 548 N N . LYS A 1 70 ? -13.766 7.142 18.016 1.00 56.81 70 LYS A N 1
ATOM 549 C CA . LYS A 1 70 ? -14.327 7.455 19.346 1.00 56.81 70 LYS A CA 1
ATOM 550 C C . LYS A 1 70 ? -15.391 6.452 19.806 1.00 56.81 70 LYS A C 1
ATOM 552 O O . LYS A 1 70 ? -15.879 6.559 20.930 1.00 56.81 70 LYS A O 1
ATOM 557 N N . SER A 1 71 ? -15.757 5.487 18.963 1.00 54.25 71 SER A N 1
ATOM 558 C CA . SER A 1 71 ? -16.744 4.459 19.291 1.00 54.25 71 SER A CA 1
ATOM 559 C C . SER A 1 71 ? -16.161 3.370 20.200 1.00 54.25 71 SER A C 1
ATOM 561 O O . SER A 1 71 ? -15.018 2.955 20.046 1.00 54.25 71 SER A O 1
ATOM 563 N N . ILE A 1 72 ? -16.978 2.831 21.106 1.00 54.47 72 ILE A N 1
ATOM 564 C CA . ILE A 1 72 ? -16.619 1.763 22.065 1.00 54.47 72 ILE A CA 1
ATOM 565 C C . ILE A 1 72 ? -16.225 0.453 21.339 1.00 54.47 72 ILE A C 1
ATOM 567 O O . ILE A 1 72 ? -15.518 -0.394 21.880 1.00 54.47 72 ILE A O 1
ATOM 571 N N . SER A 1 73 ? -16.657 0.294 20.082 1.00 56.09 73 SER A N 1
ATOM 572 C CA . SER A 1 73 ? -16.338 -0.851 19.215 1.00 56.09 73 SER A CA 1
ATOM 573 C C . SER A 1 73 ? -15.126 -0.605 18.296 1.00 56.09 73 SER A C 1
ATOM 575 O O . SER A 1 73 ? -14.764 -1.472 17.498 1.00 56.09 73 SER A O 1
ATOM 577 N N . ALA A 1 74 ? -14.485 0.567 18.385 1.00 58.25 74 ALA A N 1
ATOM 578 C CA . ALA A 1 74 ? -13.386 0.941 17.506 1.00 58.25 74 ALA A CA 1
ATOM 579 C C . ALA A 1 74 ? -12.147 0.079 17.773 1.00 58.25 74 ALA A C 1
ATOM 581 O O . ALA A 1 74 ? -11.481 0.194 18.802 1.00 58.25 74 ALA A O 1
ATOM 582 N N . LYS A 1 75 ? -11.817 -0.791 16.818 1.00 65.94 75 LYS A N 1
ATOM 583 C CA . LYS A 1 75 ? -10.571 -1.555 16.860 1.00 65.94 75 LYS A CA 1
ATOM 584 C C . LYS A 1 75 ? -9.376 -0.680 16.469 1.00 65.94 75 LYS A C 1
ATOM 586 O O . LYS A 1 75 ? -9.521 0.216 15.632 1.00 65.94 75 LYS A O 1
ATOM 591 N N . PRO A 1 76 ? -8.186 -0.955 17.030 1.00 68.94 76 PRO A N 1
ATOM 592 C CA . PRO A 1 76 ? -6.971 -0.225 16.693 1.00 68.94 76 PRO A CA 1
ATOM 593 C C . PRO A 1 76 ? -6.612 -0.395 15.216 1.00 68.94 76 PRO A C 1
ATOM 595 O O . PRO A 1 76 ? -6.683 -1.499 14.675 1.00 68.94 76 PRO A O 1
ATOM 598 N N . THR A 1 77 ? -6.163 0.697 14.599 1.00 76.75 77 THR A N 1
ATOM 599 C CA . THR A 1 77 ? -5.669 0.712 13.222 1.00 76.75 77 THR A CA 1
ATOM 600 C C . THR A 1 77 ? -4.558 -0.315 13.035 1.00 76.75 77 THR A C 1
ATOM 602 O O . THR A 1 77 ? -3.668 -0.470 13.883 1.00 76.75 77 THR A O 1
ATOM 605 N N . ILE A 1 78 ? -4.624 -1.034 11.922 1.00 82.12 78 ILE A N 1
ATOM 606 C CA . ILE A 1 78 ? -3.561 -1.917 11.465 1.00 82.12 78 ILE A CA 1
ATOM 607 C C . ILE A 1 78 ? -3.174 -1.536 10.048 1.00 82.12 78 ILE A C 1
ATOM 609 O O . ILE A 1 78 ? -4.001 -1.085 9.258 1.00 82.12 78 ILE A O 1
ATOM 613 N N . GLU A 1 79 ? -1.913 -1.748 9.723 1.00 88.06 79 GLU A N 1
ATOM 614 C CA . GLU A 1 79 ? -1.411 -1.530 8.382 1.00 88.06 79 GLU A CA 1
ATOM 615 C C . GLU A 1 79 ? -0.283 -2.500 8.086 1.00 88.06 79 GLU A C 1
ATOM 617 O O . GLU A 1 79 ? 0.466 -2.894 8.983 1.00 88.06 79 GLU A O 1
ATOM 622 N N . PHE A 1 80 ? -0.148 -2.865 6.816 1.00 87.69 80 PHE A N 1
ATOM 623 C CA . PHE A 1 80 ? 1.092 -3.434 6.315 1.00 87.69 80 PHE A CA 1
ATOM 624 C C . PHE A 1 80 ? 1.673 -2.509 5.258 1.00 87.69 80 PHE A C 1
ATOM 626 O O . PHE A 1 80 ? 0.945 -1.860 4.508 1.00 87.69 80 PHE A O 1
ATOM 633 N N . THR A 1 81 ? 3.000 -2.501 5.170 1.00 91.19 81 THR A N 1
ATOM 634 C CA . THR A 1 81 ? 3.723 -1.861 4.074 1.00 91.19 81 THR A CA 1
ATOM 635 C C . THR A 1 81 ? 4.602 -2.901 3.393 1.00 91.19 81 THR A C 1
ATOM 637 O O . THR A 1 81 ? 5.442 -3.529 4.040 1.00 91.19 81 THR A O 1
ATOM 640 N N . LYS A 1 82 ? 4.395 -3.114 2.092 1.00 90.06 82 LYS A N 1
ATOM 641 C CA . LYS A 1 82 ? 5.129 -4.102 1.293 1.00 90.06 82 LYS A CA 1
ATOM 642 C C . LYS A 1 82 ? 5.416 -3.577 -0.105 1.00 90.06 82 LYS A C 1
ATOM 644 O O . LYS A 1 82 ? 4.639 -2.808 -0.653 1.00 90.06 82 LYS A O 1
ATOM 649 N N . SER A 1 83 ? 6.519 -4.039 -0.691 1.00 90.06 83 SER A N 1
ATOM 650 C CA . SER A 1 83 ? 6.818 -3.754 -2.093 1.00 90.06 83 SER A CA 1
ATOM 651 C C . SER A 1 83 ? 5.793 -4.433 -3.001 1.00 90.06 83 SER A C 1
ATOM 653 O O . SER A 1 83 ? 5.590 -5.645 -2.883 1.00 90.06 83 SER A O 1
ATOM 655 N N . VAL A 1 84 ? 5.205 -3.680 -3.934 1.00 87.94 84 VAL A N 1
ATOM 656 C CA . VAL A 1 84 ? 4.279 -4.201 -4.950 1.00 87.94 84 VAL A CA 1
ATOM 657 C C . VAL A 1 84 ? 4.926 -5.313 -5.761 1.00 87.94 84 VAL A C 1
ATOM 659 O O . VAL A 1 84 ? 4.259 -6.278 -6.105 1.00 87.94 84 VAL A O 1
ATOM 662 N N . THR A 1 85 ? 6.244 -5.253 -5.974 1.00 88.75 85 THR A N 1
ATOM 663 C CA . THR A 1 85 ? 6.998 -6.251 -6.749 1.00 88.75 85 THR A CA 1
ATOM 664 C C . THR A 1 85 ? 6.860 -7.674 -6.207 1.00 88.75 85 THR A C 1
ATOM 666 O O . THR A 1 85 ? 7.018 -8.626 -6.961 1.00 88.75 85 THR A O 1
ATOM 669 N N . LYS A 1 86 ? 6.504 -7.847 -4.925 1.00 89.75 86 LYS A N 1
ATOM 670 C CA . LYS A 1 86 ? 6.265 -9.169 -4.328 1.00 89.75 86 LYS A CA 1
ATOM 671 C C . LYS A 1 86 ? 5.007 -9.861 -4.852 1.00 89.75 86 LYS A C 1
ATOM 673 O O . LYS A 1 86 ? 4.893 -11.075 -4.705 1.00 89.75 86 LYS A O 1
ATOM 678 N N . TRP A 1 87 ? 4.076 -9.107 -5.428 1.00 91.19 87 TRP A N 1
ATOM 679 C CA . TRP A 1 87 ? 2.832 -9.639 -5.982 1.00 91.19 87 TRP A CA 1
ATOM 680 C C . TRP A 1 87 ? 2.865 -9.758 -7.503 1.00 91.19 87 TRP A C 1
ATOM 682 O O . TRP A 1 87 ? 1.970 -10.372 -8.067 1.00 91.19 87 TRP A O 1
ATOM 692 N N . PHE A 1 88 ? 3.881 -9.211 -8.171 1.00 90.81 88 PHE A N 1
ATOM 693 C CA . PHE A 1 88 ? 4.012 -9.280 -9.623 1.00 90.81 88 PHE A CA 1
ATOM 694 C C . PHE A 1 88 ? 5.077 -10.300 -10.026 1.00 90.81 88 PHE A C 1
ATOM 696 O O . PHE A 1 88 ? 6.122 -10.432 -9.388 1.00 90.81 88 PHE A O 1
ATOM 703 N N . THR A 1 89 ? 4.825 -11.027 -11.110 1.00 90.44 89 THR A N 1
ATOM 704 C CA . THR A 1 89 ? 5.844 -11.855 -11.755 1.00 90.44 89 THR A CA 1
ATOM 705 C C . THR A 1 89 ? 6.877 -10.978 -12.465 1.00 90.44 89 THR A C 1
ATOM 707 O O . THR A 1 89 ? 6.666 -9.784 -12.687 1.00 90.44 89 THR A O 1
ATOM 710 N N . LYS A 1 90 ? 8.003 -11.576 -12.876 1.00 89.50 90 LYS A N 1
ATOM 711 C CA . LYS A 1 90 ? 9.025 -10.881 -13.680 1.00 89.50 90 LYS A CA 1
ATOM 712 C C . LYS A 1 90 ? 8.480 -10.359 -15.012 1.00 89.50 90 LYS A C 1
ATOM 714 O O . LYS A 1 90 ? 8.993 -9.372 -15.524 1.00 89.50 90 LYS A O 1
ATOM 719 N N . ASP A 1 91 ? 7.424 -10.988 -15.515 1.00 90.25 91 ASP A N 1
ATOM 720 C CA . ASP A 1 91 ? 6.739 -10.610 -16.751 1.00 90.25 91 ASP A CA 1
ATOM 721 C C . ASP A 1 91 ? 5.683 -9.511 -16.528 1.00 90.25 91 ASP A C 1
ATOM 723 O O . ASP A 1 91 ? 4.948 -9.157 -17.445 1.00 90.25 91 ASP A O 1
ATOM 727 N N . GLY A 1 92 ? 5.582 -8.967 -15.307 1.00 85.38 92 GLY A N 1
ATOM 728 C CA . GLY A 1 92 ? 4.658 -7.883 -14.969 1.00 85.38 92 GLY A CA 1
ATOM 729 C C . GLY A 1 92 ? 3.211 -8.329 -14.756 1.00 85.38 92 GLY A C 1
ATOM 730 O O . GLY A 1 92 ? 2.311 -7.492 -14.762 1.00 85.38 92 GLY A O 1
ATOM 731 N N . VAL A 1 93 ? 2.963 -9.626 -14.549 1.00 90.75 93 VAL A N 1
ATOM 732 C CA . VAL A 1 93 ? 1.618 -10.160 -14.292 1.00 90.75 93 VAL A CA 1
ATOM 733 C C . VAL A 1 93 ? 1.347 -10.176 -12.790 1.00 90.75 93 VAL A C 1
ATOM 735 O O . VAL A 1 93 ? 2.149 -10.707 -12.021 1.00 90.75 93 VAL A O 1
ATOM 738 N N .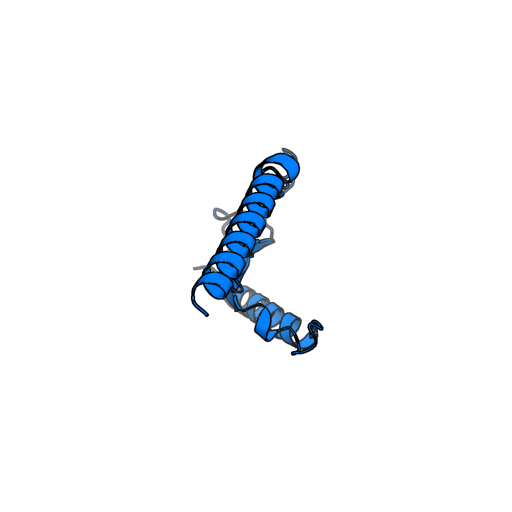 LEU A 1 94 ? 0.214 -9.612 -12.363 1.00 89.62 94 LEU A N 1
ATOM 739 C CA . LEU A 1 94 ? -0.223 -9.664 -10.968 1.00 89.62 94 LEU A CA 1
ATOM 740 C C . LEU A 1 94 ? -0.630 -11.094 -10.595 1.00 89.62 94 LEU A C 1
ATOM 742 O O . LEU A 1 94 ? -1.523 -11.684 -11.199 1.00 89.62 94 LEU A O 1
ATOM 746 N N . VAL A 1 95 ? -0.007 -11.632 -9.554 1.00 91.75 95 VAL A N 1
ATOM 747 C CA . VAL A 1 95 ? -0.379 -12.905 -8.941 1.00 91.75 95 VAL A CA 1
ATOM 748 C C . VAL A 1 95 ? -1.381 -12.623 -7.830 1.00 91.75 95 VAL A C 1
ATOM 750 O O . VAL A 1 95 ? -1.016 -12.438 -6.667 1.00 91.75 95 VAL A O 1
ATOM 753 N N . GLU A 1 96 ? -2.662 -12.604 -8.188 1.00 88.06 96 GLU A N 1
ATOM 754 C CA . GLU A 1 96 ? -3.751 -12.261 -7.266 1.00 88.06 96 GLU A CA 1
ATOM 755 C C . GLU A 1 96 ? -3.727 -13.098 -5.982 1.00 88.06 96 GLU A C 1
ATOM 757 O O . GLU A 1 96 ? -3.924 -12.557 -4.902 1.00 88.06 96 GLU A O 1
ATOM 762 N N . GLY A 1 97 ? -3.398 -14.391 -6.057 1.00 89.81 97 GLY A N 1
ATOM 763 C CA . GLY A 1 97 ? -3.340 -15.256 -4.873 1.00 89.81 97 GLY A CA 1
ATOM 764 C C . GLY A 1 97 ? -2.310 -14.817 -3.822 1.00 89.81 97 GLY A C 1
ATOM 765 O O . GLY A 1 97 ? -2.560 -14.949 -2.625 1.00 89.81 97 GLY A O 1
ATOM 766 N N . LEU A 1 98 ? -1.167 -14.255 -4.240 1.00 88.94 98 LEU A N 1
ATOM 767 C CA . LEU A 1 98 ? -0.165 -13.722 -3.305 1.00 88.94 98 LEU A CA 1
ATOM 768 C C . LEU A 1 98 ? -0.657 -12.435 -2.642 1.00 88.94 98 LEU A C 1
ATOM 770 O O . LEU A 1 98 ? -0.436 -12.239 -1.448 1.00 88.94 98 LEU A O 1
ATOM 774 N N . PHE A 1 99 ? -1.338 -11.587 -3.410 1.00 88.50 99 PHE A N 1
ATOM 775 C CA . PHE A 1 99 ? -1.936 -10.362 -2.898 1.00 88.50 99 PHE A CA 1
ATOM 776 C C . PHE A 1 99 ? -3.073 -10.664 -1.911 1.00 88.50 99 PHE A C 1
ATOM 778 O O . PHE A 1 99 ? -3.048 -10.176 -0.783 1.00 88.50 99 PHE A O 1
ATOM 785 N N . TRP A 1 100 ? -4.018 -11.532 -2.287 1.00 90.19 100 TRP A N 1
ATOM 786 C CA . TRP A 1 100 ? -5.137 -11.941 -1.434 1.00 90.19 100 TRP A CA 1
ATOM 787 C C . TRP A 1 100 ? -4.673 -12.565 -0.125 1.00 90.19 100 TRP A C 1
ATOM 789 O O . TRP A 1 100 ? -5.200 -12.213 0.923 1.00 90.19 100 TRP A O 1
ATOM 799 N N . LYS A 1 101 ? -3.626 -13.396 -0.149 1.00 91.62 101 LYS A N 1
ATOM 800 C CA . LYS A 1 101 ? -3.038 -13.969 1.069 1.00 91.62 101 LYS A CA 1
ATOM 801 C C . LYS A 1 101 ? -2.570 -12.898 2.063 1.00 91.62 101 LYS A C 1
ATOM 803 O O . LYS A 1 101 ? -2.778 -13.040 3.267 1.00 91.62 101 LYS A O 1
ATOM 808 N N . ASP A 1 102 ? -1.926 -11.839 1.576 1.00 89.00 102 ASP A N 1
ATOM 809 C CA . ASP A 1 102 ? -1.462 -10.736 2.423 1.00 89.00 102 ASP A CA 1
ATOM 810 C C . ASP A 1 102 ? -2.636 -9.881 2.941 1.00 89.00 102 ASP A C 1
ATOM 812 O O . ASP A 1 102 ? -2.624 -9.450 4.096 1.00 89.00 102 ASP A O 1
ATOM 816 N N . VAL A 1 103 ? -3.670 -9.673 2.119 1.00 88.00 103 VAL A N 1
ATOM 817 C CA . VAL A 1 103 ? -4.898 -8.957 2.509 1.00 88.00 103 VAL A CA 1
ATOM 818 C C . VAL A 1 103 ? -5.695 -9.742 3.552 1.00 88.00 103 VAL A C 1
ATOM 820 O O . VAL A 1 103 ? -6.108 -9.171 4.557 1.00 88.00 103 VAL A O 1
ATOM 823 N N . GLU A 1 104 ? -5.874 -11.048 3.364 1.00 89.06 104 GLU A N 1
ATOM 824 C CA . GLU A 1 104 ? -6.523 -11.934 4.336 1.00 89.06 104 GLU A CA 1
ATOM 825 C C . GLU A 1 104 ? -5.757 -11.978 5.655 1.00 89.06 104 GLU A C 1
ATOM 827 O O . GLU A 1 104 ? -6.372 -11.933 6.718 1.00 89.06 104 GLU A O 1
ATOM 832 N N . GLY A 1 105 ? -4.421 -12.016 5.604 1.00 89.00 105 GLY A N 1
ATOM 833 C CA . GLY A 1 105 ? -3.577 -11.884 6.791 1.00 89.00 105 GLY A CA 1
ATOM 834 C C . GLY A 1 105 ? -3.882 -10.596 7.555 1.00 89.00 105 GLY A C 1
ATOM 835 O O . GLY A 1 105 ? -4.163 -10.643 8.750 1.00 89.00 105 GLY A O 1
ATOM 836 N N . LEU A 1 106 ? -3.943 -9.462 6.850 1.00 86.25 106 LEU A N 1
ATOM 837 C CA . LEU A 1 106 ? -4.291 -8.176 7.455 1.00 86.25 106 LEU A CA 1
ATOM 838 C C . LEU A 1 106 ? -5.711 -8.183 8.047 1.00 86.25 106 LEU A C 1
ATOM 840 O O . LEU A 1 106 ? -5.915 -7.738 9.171 1.00 86.25 106 LEU A O 1
ATOM 844 N N . ILE A 1 107 ? -6.706 -8.721 7.338 1.00 86.00 107 ILE A N 1
ATOM 845 C CA . ILE A 1 107 ? -8.087 -8.811 7.840 1.00 86.00 107 ILE A CA 1
ATOM 846 C C . ILE A 1 107 ? -8.160 -9.696 9.088 1.00 86.00 107 ILE A C 1
ATOM 848 O O . ILE A 1 107 ? -8.825 -9.334 10.059 1.00 86.00 107 ILE A O 1
ATOM 852 N N . ASN A 1 108 ? -7.458 -10.829 9.094 1.00 87.00 108 ASN A N 1
ATOM 853 C CA . ASN A 1 108 ? -7.379 -11.714 10.250 1.00 87.00 108 ASN A CA 1
ATOM 854 C C . ASN A 1 108 ? -6.706 -11.021 11.437 1.00 87.00 108 ASN A C 1
ATOM 856 O O . ASN A 1 108 ? -7.205 -11.115 12.559 1.00 87.00 108 ASN A O 1
ATOM 860 N N . ASP A 1 109 ? -5.633 -10.268 11.206 1.00 86.38 109 ASP A N 1
ATOM 861 C CA . ASP A 1 109 ? -4.991 -9.468 12.247 1.00 86.38 109 ASP A CA 1
ATOM 862 C C . ASP A 1 109 ? -5.968 -8.432 12.818 1.00 86.38 109 ASP A C 1
ATOM 864 O O . ASP A 1 109 ? -6.064 -8.280 14.036 1.00 86.38 109 ASP A O 1
ATOM 868 N N . TYR A 1 110 ? -6.775 -7.780 11.974 1.00 82.25 110 TYR A N 1
ATOM 869 C CA . TYR A 1 110 ? -7.812 -6.842 12.423 1.00 82.25 110 TYR A CA 1
ATOM 870 C C . TYR A 1 110 ? -8.905 -7.544 13.230 1.00 82.25 110 TYR A C 1
ATOM 872 O O . TYR A 1 110 ? -9.368 -7.052 14.262 1.00 82.25 110 TYR A O 1
ATOM 880 N N . ALA A 1 111 ? -9.347 -8.712 12.765 1.00 81.56 111 ALA A N 1
ATOM 881 C CA . ALA A 1 111 ? -10.391 -9.498 13.402 1.00 81.56 111 ALA A CA 1
ATOM 882 C C . ALA A 1 111 ? -9.964 -9.962 14.804 1.00 81.56 111 ALA A C 1
ATOM 884 O O . ALA A 1 111 ? -10.744 -9.829 15.750 1.00 81.56 111 ALA A O 1
ATOM 885 N N . ASN A 1 112 ? -8.717 -10.411 14.945 1.00 80.06 112 ASN A N 1
ATOM 886 C CA . ASN A 1 112 ? -8.168 -10.957 16.185 1.00 80.06 112 ASN A CA 1
ATOM 887 C C . ASN A 1 112 ? -7.690 -9.890 17.180 1.00 80.06 112 ASN A C 1
ATOM 889 O O . ASN A 1 112 ? -7.591 -10.165 18.380 1.00 80.06 112 ASN A O 1
ATOM 893 N N . LYS A 1 113 ? -7.417 -8.662 16.727 1.00 73.06 113 LYS A N 1
ATOM 894 C CA . LYS A 1 113 ? -7.014 -7.565 17.613 1.00 73.06 113 LYS A CA 1
ATOM 895 C C . LYS A 1 113 ? -8.212 -7.115 18.458 1.00 73.06 113 LYS A C 1
ATOM 897 O O . LYS A 1 113 ? -9.196 -6.575 17.948 1.00 73.06 113 LYS A O 1
ATOM 902 N N . LYS A 1 114 ? -8.146 -7.377 19.766 1.00 56.06 114 LYS A N 1
ATOM 903 C CA . LYS A 1 114 ? -9.172 -6.955 20.730 1.00 56.06 114 LYS A CA 1
ATOM 904 C C . LYS A 1 114 ? -9.102 -5.439 20.953 1.00 56.06 114 LYS A C 1
ATOM 906 O O . LYS A 1 114 ? -8.010 -4.875 21.019 1.00 56.06 114 LYS A O 1
ATOM 911 N N . SER A 1 115 ? -10.273 -4.808 21.065 1.00 55.22 115 SER A N 1
ATOM 912 C CA . SER A 1 115 ? -10.411 -3.453 21.619 1.00 55.22 115 SER A CA 1
ATOM 913 C C . SER A 1 115 ? -9.876 -3.459 23.058 1.00 55.22 115 SER A C 1
ATOM 915 O O . SER A 1 115 ? -10.114 -4.435 23.774 1.00 55.22 115 SER A O 1
ATOM 917 N N . LYS A 1 116 ? -9.087 -2.446 23.432 1.00 47.38 116 LYS A N 1
ATOM 918 C CA . LYS A 1 116 ? -8.486 -2.330 24.768 1.00 47.38 116 LYS A CA 1
ATOM 919 C C . LYS A 1 116 ? -9.470 -1.693 25.738 1.00 47.38 116 LYS A C 1
ATOM 921 O O . LYS A 1 116 ? -10.110 -0.705 25.326 1.00 47.38 116 LYS A O 1
#

Organism: Helianthus annuus (NCBI:txid4232)

pLDDT: mean 73.05, std 15.47, range [43.22, 91.75]

Sequence (116 aa):
MLFCLIFDYGKYVLFNGILQLIIYTKEKNAFLFTYPPAGSAYNSTGLMVSSKLPRFSDMYTLTIASADPKSISAKPTIEFTKSVTKWFTKDGVLVEGLFWKDVEGLINDYANKKSK

Mean predicted aligned error: 14.64 Å

Solvent-accessible surface area (backbone atoms only — not comparable to full-atom values): 6947 Å² total; per-residue (Å²): 114,70,66,59,55,50,56,51,51,51,50,51,51,51,51,53,49,50,50,52,48,46,40,53,72,74,46,59,70,69,71,80,74,78,70,73,61,93,83,59,73,50,90,44,94,42,82,36,77,47,82,46,67,52,88,98,49,59,51,33,34,46,36,44,32,37,43,33,82,86,45,96,81,33,38,75,70,45,70,53,74,44,52,53,67,79,31,35,47,97,87,70,47,75,40,60,68,59,46,50,53,55,51,50,50,51,52,50,52,56,69,69,49,72,63,131

Nearest PDB structures (foldseek):
  4xpu-assembly1_A  TM=4.959E-01  e=6.304E-01  Escherichia coli S88
  6ozk-assembly1_A  TM=6.463E-01  e=2.610E+00  Mus musculus
  4z9c-assembly1_F  TM=4.155E-01  e=2.039E+00  Escherichia coli
  2ret-assembly1_G  TM=5.121E-01  e=3.554E+00  Vibrio vulnificus
  5yvq-assembly1_A  TM=3.005E-01  e=6.592E+00  Muvirus mu